Protein AF-G0UBG8-F1 (afdb_monomer_lite)

Structure (mmCIF, N/CA/C/O backbone):
data_AF-G0UBG8-F1
#
_entry.id   AF-G0UBG8-F1
#
loop_
_atom_site.group_PDB
_atom_site.id
_atom_site.type_symbol
_atom_site.label_atom_id
_atom_site.label_alt_id
_atom_site.label_comp_id
_atom_site.label_asym_id
_atom_site.label_entity_id
_atom_site.label_seq_id
_atom_site.pdbx_PDB_ins_code
_atom_site.Cartn_x
_atom_site.Cartn_y
_atom_site.Cartn_z
_atom_site.occupancy
_atom_site.B_iso_or_equiv
_atom_site.auth_seq_id
_atom_site.auth_comp_id
_atom_site.auth_asym_id
_atom_site.auth_atom_id
_atom_site.pdbx_PDB_model_num
ATOM 1 N N . MET A 1 1 ? -28.323 -0.960 1.350 1.00 39.19 1 MET A N 1
ATOM 2 C CA . MET A 1 1 ? -26.969 -1.464 1.070 1.00 39.19 1 MET A CA 1
ATOM 3 C C . MET A 1 1 ? -26.376 -1.608 2.450 1.00 39.19 1 MET A C 1
ATOM 5 O O . MET A 1 1 ? -26.283 -0.603 3.138 1.00 39.19 1 MET A O 1
ATOM 9 N N . GLU A 1 2 ? -26.302 -2.843 2.929 1.00 42.56 2 GLU A N 1
ATOM 10 C CA . GLU A 1 2 ? -25.937 -3.155 4.312 1.00 42.56 2 GLU A CA 1
ATOM 11 C C . GLU A 1 2 ? -24.472 -2.747 4.503 1.00 42.56 2 GLU A C 1
ATOM 13 O O . GLU A 1 2 ? -23.621 -3.170 3.723 1.00 42.56 2 GLU A O 1
ATOM 18 N N . GLU A 1 3 ? -24.200 -1.849 5.455 1.00 47.22 3 GLU A N 1
ATOM 19 C CA . GLU A 1 3 ? -22.851 -1.678 5.996 1.00 47.22 3 GLU A CA 1
ATOM 20 C C . GLU A 1 3 ? -22.473 -3.041 6.580 1.00 47.22 3 GLU A C 1
ATOM 22 O O . GLU A 1 3 ? -23.015 -3.454 7.606 1.00 47.22 3 GLU A O 1
ATOM 27 N N . GLU A 1 4 ? -21.633 -3.803 5.874 1.00 49.28 4 GLU A N 1
ATOM 28 C CA . GLU A 1 4 ? -20.970 -4.955 6.474 1.00 49.28 4 GLU A CA 1
ATOM 29 C C . GLU A 1 4 ? -20.069 -4.399 7.572 1.00 49.28 4 GLU A C 1
ATOM 31 O O . GLU A 1 4 ? -18.981 -3.894 7.306 1.00 49.28 4 GLU A O 1
ATOM 36 N N . ASP A 1 5 ? -20.583 -4.435 8.799 1.00 52.41 5 ASP A N 1
ATOM 37 C CA . ASP A 1 5 ? -19.875 -4.107 10.027 1.00 52.41 5 ASP A CA 1
ATOM 38 C C . ASP A 1 5 ? -18.572 -4.922 10.033 1.00 52.41 5 ASP A C 1
ATOM 40 O O . ASP A 1 5 ? -18.572 -6.138 10.251 1.00 52.41 5 ASP A O 1
ATOM 44 N N . LEU A 1 6 ? -17.448 -4.279 9.703 1.00 57.25 6 LEU A N 1
ATOM 45 C CA . LEU A 1 6 ? -16.163 -4.955 9.493 1.00 57.25 6 LEU A CA 1
ATOM 46 C C . LEU A 1 6 ? -15.605 -5.579 10.787 1.00 57.25 6 LEU A C 1
ATOM 48 O O . LEU A 1 6 ? -14.592 -6.283 10.738 1.00 57.25 6 LEU A O 1
ATOM 52 N N . ALA A 1 7 ? -16.239 -5.340 11.941 1.00 59.78 7 ALA A N 1
ATOM 53 C CA . ALA A 1 7 ? -15.610 -5.535 13.239 1.00 59.78 7 ALA A CA 1
ATOM 54 C C . ALA A 1 7 ? -16.425 -6.247 14.347 1.00 59.78 7 ALA A C 1
ATOM 56 O O . ALA A 1 7 ? -16.273 -5.875 15.505 1.00 59.78 7 ALA A O 1
ATOM 57 N N . PRO A 1 8 ? -17.197 -7.330 14.113 1.00 56.59 8 PRO A N 1
ATOM 58 C CA . PRO A 1 8 ? -17.572 -8.195 15.233 1.00 56.59 8 PRO A CA 1
ATOM 59 C C . PRO A 1 8 ? -16.479 -9.219 15.606 1.00 56.59 8 PRO A C 1
ATOM 61 O O . PRO A 1 8 ? -16.535 -9.754 16.705 1.00 56.59 8 PRO A O 1
ATOM 64 N N . ASN A 1 9 ? -15.486 -9.499 14.740 1.00 65.56 9 ASN A N 1
ATOM 65 C CA . ASN A 1 9 ? -14.466 -10.553 14.955 1.00 65.56 9 ASN A CA 1
ATOM 66 C C . ASN A 1 9 ? -13.066 -10.218 14.379 1.00 65.56 9 ASN A C 1
ATOM 68 O O . ASN A 1 9 ? -12.382 -11.103 13.856 1.00 65.56 9 ASN A O 1
ATOM 72 N N . MET A 1 10 ? -12.637 -8.952 14.386 1.00 76.38 10 MET A N 1
ATOM 73 C CA . MET A 1 10 ? -11.291 -8.613 13.905 1.00 76.38 10 MET A CA 1
ATOM 74 C C . MET A 1 10 ? -10.233 -8.935 14.963 1.00 76.38 10 MET A C 1
ATOM 76 O O . MET A 1 10 ? -10.333 -8.494 16.103 1.00 76.38 10 MET A O 1
ATOM 80 N N . ASP A 1 11 ? -9.206 -9.684 14.564 1.00 85.56 11 ASP A N 1
ATOM 81 C CA . ASP A 1 11 ? -8.002 -9.869 15.367 1.00 85.56 11 ASP A CA 1
ATOM 82 C C . ASP A 1 11 ? -7.037 -8.698 15.128 1.00 85.56 11 ASP A C 1
ATOM 84 O O . ASP A 1 11 ? -6.370 -8.633 14.092 1.00 85.56 11 ASP A O 1
ATOM 88 N N . PHE A 1 12 ? -6.994 -7.752 16.070 1.00 85.12 12 PHE A N 1
ATOM 89 C CA . PHE A 1 12 ? -6.144 -6.557 15.995 1.00 85.12 12 PHE A CA 1
ATOM 90 C C . PHE A 1 12 ? -4.661 -6.826 16.286 1.00 85.12 12 PHE A C 1
ATOM 92 O O . PHE A 1 12 ? -3.830 -5.927 16.121 1.00 85.12 12 PHE A O 1
ATOM 99 N N . SER A 1 13 ? -4.311 -8.059 16.673 1.00 87.00 13 SER A N 1
ATOM 100 C CA . SER A 1 13 ? -2.914 -8.492 16.759 1.00 87.00 13 SER A CA 1
ATOM 101 C C . SER A 1 13 ? -2.314 -8.789 15.379 1.00 87.00 13 SER A C 1
ATOM 103 O O . SER A 1 13 ? -1.130 -8.531 15.167 1.00 87.00 13 SER A O 1
ATOM 105 N N . ASP A 1 14 ? -3.149 -9.202 14.417 1.00 90.81 14 ASP A N 1
ATOM 106 C CA . ASP A 1 14 ? -2.750 -9.536 13.042 1.00 90.81 14 ASP A CA 1
ATOM 107 C C . ASP A 1 14 ? -3.158 -8.460 12.019 1.00 90.81 14 ASP A C 1
ATOM 109 O O . ASP A 1 14 ? -2.545 -8.322 10.956 1.00 90.81 14 ASP A O 1
ATOM 113 N N . TYR A 1 15 ? -4.210 -7.687 12.306 1.00 91.81 15 TYR A N 1
ATOM 114 C CA . TYR A 1 15 ? -4.799 -6.735 11.362 1.00 91.81 15 TYR A CA 1
ATOM 115 C C . TYR A 1 15 ? -4.962 -5.331 11.947 1.00 91.81 15 TYR A C 1
ATOM 117 O O . TYR A 1 15 ? -5.108 -5.135 13.149 1.00 91.81 15 TYR A O 1
ATOM 125 N N . CYS A 1 16 ? -4.968 -4.338 11.066 1.00 93.50 16 CYS A N 1
ATOM 126 C CA . CYS A 1 16 ? -5.395 -2.975 11.359 1.00 93.50 16 CYS A CA 1
ATOM 127 C C . CYS A 1 16 ? -6.380 -2.489 10.289 1.00 93.50 16 CYS A C 1
ATOM 129 O O . CYS A 1 16 ? -6.536 -3.117 9.234 1.00 93.50 16 CYS A O 1
ATOM 131 N N . ILE A 1 17 ? -7.048 -1.368 10.561 1.00 94.56 17 ILE A N 1
ATOM 132 C CA . ILE A 1 17 ? -7.905 -0.691 9.589 1.00 94.56 17 ILE A CA 1
ATOM 133 C C . ILE A 1 17 ? -7.208 0.580 9.117 1.00 94.56 17 ILE A C 1
ATOM 135 O O . ILE A 1 17 ? -6.878 1.444 9.925 1.00 94.56 17 ILE A O 1
ATOM 139 N N . LEU A 1 18 ? -7.024 0.724 7.806 1.00 95.50 18 LEU A N 1
ATOM 140 C CA . LEU A 1 18 ? -6.641 1.995 7.194 1.00 95.50 18 LEU A CA 1
ATOM 141 C C . LEU A 1 18 ? -7.891 2.659 6.619 1.00 95.50 18 LEU A C 1
ATOM 143 O O . LEU A 1 18 ? -8.610 2.041 5.833 1.00 95.50 18 LEU A O 1
ATOM 147 N N . GLN A 1 19 ? -8.140 3.910 6.994 1.00 96.31 19 GLN A N 1
ATOM 148 C CA . GLN A 1 19 ? -9.319 4.663 6.567 1.00 96.31 19 GLN A CA 1
ATOM 149 C C . GLN A 1 19 ? -8.912 5.778 5.596 1.00 96.31 19 GLN A C 1
ATOM 151 O O . GLN A 1 19 ? -7.999 6.555 5.881 1.00 96.31 19 GLN A O 1
ATOM 156 N N . SER A 1 20 ? -9.567 5.854 4.437 1.00 96.38 20 SER A N 1
ATOM 157 C CA . SER A 1 20 ? -9.335 6.911 3.446 1.00 96.38 20 SER A CA 1
ATOM 158 C C . SER A 1 20 ? -9.958 8.250 3.855 1.00 96.38 20 SER A C 1
ATOM 160 O O . SER A 1 20 ? -10.788 8.332 4.758 1.00 96.38 20 SER A O 1
ATOM 162 N N . ASN A 1 21 ? -9.598 9.313 3.137 1.00 94.88 21 ASN A N 1
ATOM 163 C CA . ASN A 1 21 ? -10.158 10.654 3.312 1.00 94.88 21 ASN A CA 1
ATOM 164 C C . ASN A 1 21 ? -11.404 10.926 2.436 1.00 94.88 21 ASN A C 1
ATOM 166 O O . ASN A 1 21 ? -11.766 12.086 2.227 1.00 94.88 21 ASN A O 1
ATOM 170 N N . ASP A 1 22 ? -12.036 9.891 1.869 1.00 94.38 22 ASP A N 1
ATOM 171 C CA . ASP A 1 22 ? -13.262 10.052 1.074 1.00 94.38 22 ASP A CA 1
ATOM 172 C C . ASP A 1 22 ? -14.457 10.487 1.940 1.00 94.38 22 ASP A C 1
ATOM 174 O O . ASP A 1 22 ? -14.410 10.488 3.171 1.00 94.38 22 ASP A O 1
ATOM 178 N N . GLN A 1 23 ? -15.553 10.870 1.282 1.00 94.44 23 GLN A N 1
ATOM 179 C CA . GLN A 1 23 ? -16.825 11.199 1.924 1.00 94.44 23 GLN A CA 1
ATOM 180 C C . GLN A 1 23 ? -17.954 10.390 1.251 1.00 94.44 23 GLN A C 1
ATOM 182 O O . GLN A 1 23 ? -18.378 10.767 0.154 1.00 94.44 23 GLN A O 1
ATOM 187 N N . PRO A 1 24 ? -18.450 9.294 1.868 1.00 93.62 24 PRO A N 1
ATOM 188 C CA . PRO A 1 24 ? -18.022 8.727 3.157 1.00 93.62 24 PRO A CA 1
ATOM 189 C C . PRO A 1 24 ? -16.622 8.077 3.096 1.00 93.62 24 PRO A C 1
ATOM 191 O O . PRO A 1 24 ? -16.186 7.716 2.000 1.00 93.62 24 PRO A O 1
ATOM 194 N N . PRO A 1 25 ? -15.926 7.911 4.241 1.00 94.56 25 PRO A N 1
ATOM 195 C CA . PRO A 1 25 ? -14.636 7.228 4.289 1.00 94.56 25 PRO A CA 1
ATOM 196 C C . PRO A 1 25 ? -14.734 5.778 3.815 1.00 94.56 25 PRO A C 1
ATOM 198 O O . PRO A 1 25 ? -15.741 5.107 4.038 1.00 94.56 25 PRO A O 1
ATOM 201 N N . VAL A 1 26 ? -13.663 5.285 3.195 1.00 95.44 26 VAL A N 1
ATOM 202 C CA . VAL A 1 26 ? -13.521 3.872 2.836 1.00 95.44 26 VAL A CA 1
ATOM 203 C C . VAL A 1 26 ? -12.522 3.232 3.785 1.00 95.44 26 VAL A C 1
ATOM 205 O O . VAL A 1 26 ? -11.392 3.701 3.922 1.00 95.44 26 VAL A O 1
ATOM 208 N N . GLU A 1 27 ? -12.939 2.152 4.432 1.00 95.69 27 GLU A N 1
ATOM 209 C CA . GLU A 1 27 ? -12.116 1.403 5.371 1.00 95.69 27 GLU A CA 1
ATOM 210 C C . GLU A 1 27 ? -11.558 0.140 4.731 1.00 95.69 27 GLU A C 1
ATOM 212 O O . GLU A 1 27 ? -12.231 -0.570 3.982 1.00 95.69 27 GLU A O 1
ATOM 217 N N . PHE A 1 28 ? -10.302 -0.146 5.049 1.00 95.88 28 PHE A N 1
ATOM 218 C CA . PHE A 1 28 ? -9.598 -1.297 4.528 1.00 95.88 28 PHE A CA 1
ATOM 219 C C . PHE A 1 28 ? -8.962 -2.079 5.663 1.00 95.88 28 PHE A C 1
ATOM 221 O O . PHE A 1 28 ? -8.103 -1.563 6.373 1.00 95.88 28 PHE A O 1
ATOM 228 N N . LYS A 1 29 ? -9.338 -3.352 5.781 1.00 94.56 29 LYS A N 1
ATOM 229 C CA . LYS A 1 29 ? -8.615 -4.322 6.599 1.00 94.56 29 LYS A CA 1
ATOM 230 C C . LYS A 1 29 ? -7.270 -4.633 5.946 1.00 94.56 29 LYS A C 1
ATOM 232 O O . LYS A 1 29 ? -7.246 -5.055 4.792 1.00 94.56 29 LYS A O 1
ATOM 237 N N . VAL A 1 30 ? -6.181 -4.451 6.686 1.00 94.31 30 VAL A N 1
ATOM 238 C CA . VAL A 1 30 ? -4.804 -4.667 6.215 1.00 94.31 30 VAL A CA 1
ATOM 239 C C . VAL A 1 30 ? -4.045 -5.501 7.240 1.00 94.31 30 VAL A C 1
ATOM 241 O O . VAL A 1 30 ? -4.231 -5.325 8.443 1.00 94.31 30 VAL A O 1
ATOM 244 N N . ARG A 1 31 ? -3.196 -6.427 6.781 1.00 93.94 31 ARG A N 1
ATOM 245 C CA . ARG A 1 31 ? -2.276 -7.164 7.666 1.00 93.94 31 ARG A CA 1
ATOM 246 C C . ARG A 1 31 ? -1.274 -6.203 8.294 1.00 93.94 31 ARG A C 1
ATOM 248 O O . ARG A 1 31 ? -0.697 -5.377 7.585 1.00 93.94 31 ARG A O 1
ATOM 255 N N . ARG A 1 32 ? -1.011 -6.333 9.592 1.00 93.38 32 ARG A N 1
ATOM 256 C CA . ARG A 1 32 ? -0.067 -5.451 10.289 1.00 93.38 32 ARG A CA 1
ATOM 257 C C . ARG A 1 32 ? 1.339 -5.558 9.715 1.00 93.38 32 ARG A C 1
ATOM 259 O O . ARG A 1 32 ? 1.967 -4.528 9.505 1.00 93.38 32 ARG A O 1
ATOM 266 N N . GLU A 1 33 ? 1.803 -6.753 9.359 1.00 94.00 33 GLU A N 1
ATOM 267 C CA . GLU A 1 33 ? 3.130 -6.939 8.758 1.00 94.00 33 GLU A CA 1
ATOM 268 C C . GLU A 1 33 ? 3.247 -6.249 7.397 1.00 94.00 33 GLU A C 1
ATOM 270 O O . GLU A 1 33 ? 4.292 -5.690 7.072 1.00 94.00 33 GLU A O 1
ATOM 275 N N . ALA A 1 34 ? 2.159 -6.230 6.621 1.00 95.94 34 ALA A N 1
ATOM 276 C CA . ALA A 1 34 ? 2.115 -5.475 5.377 1.00 95.94 34 ALA A CA 1
ATOM 277 C C . ALA A 1 34 ? 2.120 -3.966 5.644 1.00 95.94 34 ALA A C 1
ATOM 279 O O . ALA A 1 34 ? 2.923 -3.246 5.057 1.00 95.94 34 ALA A O 1
ATOM 280 N N . ALA A 1 35 ? 1.296 -3.483 6.578 1.00 95.00 35 ALA A N 1
ATOM 281 C CA . ALA A 1 35 ? 1.271 -2.072 6.961 1.00 95.00 35 ALA A CA 1
ATOM 282 C C . ALA A 1 35 ? 2.636 -1.576 7.484 1.00 95.00 35 ALA A C 1
ATOM 284 O O . ALA A 1 35 ? 3.028 -0.446 7.193 1.00 95.00 35 ALA A O 1
ATOM 285 N N . MET A 1 36 ? 3.403 -2.431 8.171 1.00 94.06 36 MET A N 1
ATOM 286 C CA . MET A 1 36 ? 4.748 -2.128 8.682 1.00 94.06 36 MET A CA 1
ATOM 287 C C . MET A 1 36 ? 5.806 -1.878 7.592 1.00 94.06 36 MET A C 1
ATOM 289 O O . MET A 1 36 ? 6.888 -1.368 7.900 1.00 94.06 36 MET A O 1
ATOM 293 N N . MET A 1 37 ? 5.507 -2.167 6.318 1.00 94.62 37 MET A N 1
ATOM 294 C CA . MET A 1 37 ? 6.326 -1.716 5.184 1.00 94.62 37 MET A CA 1
ATOM 295 C C . MET A 1 37 ? 6.434 -0.186 5.132 1.00 94.62 37 MET A C 1
ATOM 297 O O . MET A 1 37 ? 7.463 0.357 4.722 1.00 94.62 37 MET A O 1
ATOM 301 N N . SER A 1 38 ? 5.386 0.522 5.559 1.00 94.12 38 SER A N 1
ATOM 302 C CA . SER A 1 38 ? 5.426 1.967 5.752 1.00 94.12 38 SER A CA 1
ATOM 303 C C . SER A 1 38 ? 6.033 2.284 7.112 1.00 94.12 38 SER A C 1
ATOM 305 O O . SER A 1 38 ? 5.481 1.916 8.145 1.00 94.12 38 SER A O 1
ATOM 307 N N . VAL A 1 39 ? 7.141 3.029 7.117 1.00 93.38 39 VAL A N 1
ATOM 308 C CA . VAL A 1 39 ? 7.795 3.491 8.353 1.00 93.38 39 VAL A CA 1
ATOM 309 C C . VAL A 1 39 ? 6.811 4.235 9.254 1.00 93.38 39 VAL A C 1
ATOM 311 O O . VAL A 1 39 ? 6.738 3.944 10.438 1.00 93.38 39 VAL A O 1
ATOM 314 N N . LEU A 1 40 ? 5.999 5.128 8.680 1.00 92.12 40 LEU A N 1
ATOM 315 C CA . LEU A 1 40 ? 5.002 5.881 9.438 1.00 92.12 40 LEU A CA 1
ATOM 316 C C . LEU A 1 40 ? 3.974 4.957 10.102 1.00 92.12 40 LEU A C 1
ATOM 318 O O . LEU A 1 40 ? 3.684 5.117 11.282 1.00 92.12 40 LEU A O 1
ATOM 322 N N . LEU A 1 41 ? 3.422 3.999 9.350 1.00 93.44 41 LEU A N 1
ATOM 323 C CA . LEU A 1 41 ? 2.419 3.083 9.898 1.00 93.44 41 LEU A CA 1
ATOM 324 C C . LEU A 1 41 ? 3.036 2.143 10.929 1.00 93.44 41 LEU A C 1
ATOM 326 O O . LEU A 1 41 ? 2.389 1.866 11.929 1.00 93.44 41 LEU A O 1
ATOM 330 N N . ARG A 1 42 ? 4.273 1.681 10.719 1.00 93.31 42 ARG A N 1
ATOM 331 C CA . ARG A 1 42 ? 4.994 0.873 11.704 1.00 93.31 42 ARG A CA 1
ATOM 332 C C . ARG A 1 42 ? 5.113 1.615 13.028 1.00 93.31 42 ARG A C 1
ATOM 334 O O . ARG A 1 42 ? 4.681 1.073 14.036 1.00 93.31 42 ARG A O 1
ATOM 341 N N . ASP A 1 43 ? 5.628 2.841 13.007 1.00 92.62 43 ASP A N 1
ATOM 342 C CA . ASP A 1 43 ? 5.830 3.629 14.223 1.00 92.62 43 ASP A CA 1
ATOM 343 C C . ASP A 1 43 ? 4.478 3.859 14.945 1.00 92.62 43 ASP A C 1
ATOM 345 O O . ASP A 1 43 ? 4.368 3.659 16.152 1.00 92.62 43 ASP A O 1
ATOM 349 N N . MET A 1 44 ? 3.402 4.151 14.198 1.00 90.75 44 MET A N 1
ATOM 350 C CA . MET A 1 44 ? 2.045 4.283 14.759 1.00 90.75 44 MET A CA 1
ATOM 351 C C . MET A 1 44 ? 1.500 2.975 15.361 1.00 90.75 44 MET A C 1
ATOM 353 O O . MET A 1 44 ? 0.854 2.998 16.407 1.00 90.75 44 MET A O 1
ATOM 357 N N . LEU A 1 45 ? 1.728 1.839 14.698 1.00 90.50 45 LEU A N 1
ATOM 358 C CA . LEU A 1 45 ? 1.252 0.520 15.124 1.00 90.50 45 LEU A CA 1
ATOM 359 C C . LEU A 1 45 ? 2.030 -0.016 16.333 1.00 90.50 45 LEU A C 1
ATOM 361 O O . LEU A 1 45 ? 1.448 -0.716 17.165 1.00 90.50 45 LEU A O 1
ATOM 365 N N . GLU A 1 46 ? 3.323 0.292 16.429 1.00 90.12 46 GLU A N 1
ATOM 366 C CA . GLU A 1 46 ? 4.170 -0.032 17.581 1.00 90.12 46 GLU A CA 1
ATOM 367 C C . GLU A 1 46 ? 3.750 0.773 18.820 1.00 90.12 46 GLU A C 1
ATOM 369 O O . GLU A 1 46 ? 3.636 0.198 19.903 1.00 90.12 46 GLU A O 1
ATOM 374 N N . ASP A 1 47 ? 3.421 2.058 18.652 1.00 87.56 47 ASP A N 1
ATOM 375 C CA . ASP A 1 47 ? 2.937 2.921 19.738 1.00 87.56 47 ASP A CA 1
ATOM 376 C C . ASP A 1 47 ? 1.530 2.529 20.236 1.00 87.56 47 ASP A C 1
ATOM 378 O O . ASP A 1 47 ? 1.232 2.650 21.427 1.00 87.56 47 ASP A O 1
ATOM 382 N N . GLN A 1 48 ? 0.649 2.057 19.343 1.00 81.31 48 GLN A N 1
ATOM 383 C CA . GLN A 1 48 ? -0.722 1.641 19.686 1.00 81.31 48 GLN A CA 1
ATOM 384 C C . GLN A 1 48 ? -0.822 0.218 20.266 1.00 81.31 48 GLN A C 1
ATOM 386 O O . GLN A 1 48 ? -1.789 -0.088 20.970 1.00 81.31 48 GLN A O 1
ATOM 391 N N . GLY A 1 49 ? 0.145 -0.661 19.989 1.00 77.19 49 GLY A N 1
ATOM 392 C CA . GLY A 1 49 ? 0.091 -2.070 20.389 1.00 77.19 49 GLY A CA 1
ATOM 393 C C . GLY A 1 49 ? -1.052 -2.848 19.717 1.00 77.19 49 GLY A C 1
ATOM 394 O O . GLY A 1 49 ? -1.335 -2.656 18.533 1.00 77.19 49 GLY A O 1
ATOM 395 N N . GLU A 1 50 ? -1.695 -3.744 20.475 1.00 77.62 50 GLU A N 1
ATOM 396 C CA . GLU A 1 50 ? -2.799 -4.626 20.033 1.00 77.62 50 GLU A CA 1
ATOM 397 C C . GLU A 1 50 ? -4.198 -4.002 20.223 1.00 77.62 50 GLU A C 1
ATOM 399 O O . GLU A 1 50 ? -5.214 -4.689 20.124 1.00 77.62 50 GLU A O 1
ATOM 404 N N . ALA A 1 51 ? -4.277 -2.707 20.540 1.00 75.31 51 ALA A N 1
ATOM 405 C CA . ALA A 1 51 ? -5.557 -2.013 20.633 1.00 75.31 51 ALA A CA 1
ATOM 406 C C . ALA A 1 51 ? -6.232 -1.901 19.252 1.00 75.31 51 ALA A C 1
ATOM 408 O O . ALA A 1 51 ? -5.562 -1.934 18.220 1.00 75.31 51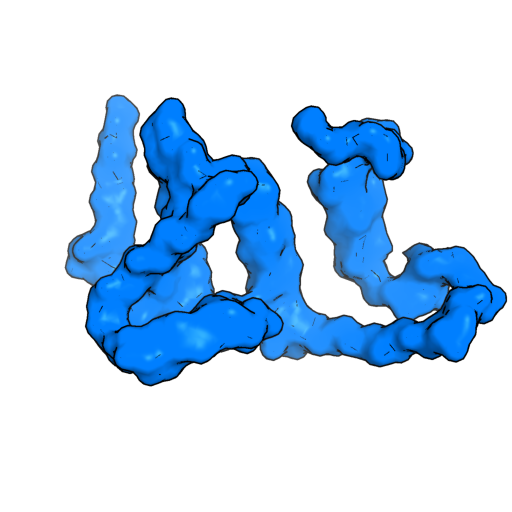 ALA A O 1
ATOM 409 N N . GLU A 1 52 ? -7.558 -1.724 19.244 1.00 72.00 52 GLU A N 1
ATOM 410 C CA . GLU A 1 52 ? -8.340 -1.384 18.047 1.00 72.00 52 GLU A CA 1
ATOM 411 C C . GLU A 1 52 ? -7.706 -0.196 17.299 1.00 72.00 52 GLU A C 1
ATOM 413 O O . GLU A 1 52 ? -7.831 0.961 17.705 1.00 72.00 52 GLU A O 1
ATOM 418 N N . ALA A 1 53 ? -6.992 -0.494 16.210 1.00 78.69 53 ALA A N 1
ATOM 419 C CA . ALA A 1 53 ? -6.214 0.471 15.443 1.00 78.69 53 ALA A CA 1
ATOM 420 C C . ALA A 1 53 ? -6.927 0.804 14.127 1.00 78.69 53 ALA A C 1
ATOM 422 O O . ALA A 1 53 ? -6.656 0.202 13.082 1.00 78.69 53 ALA A O 1
ATOM 423 N N . ILE A 1 54 ? -7.845 1.773 14.181 1.00 90.31 54 ILE A N 1
ATOM 424 C CA . ILE A 1 54 ? -8.303 2.492 12.986 1.00 90.31 54 ILE A CA 1
ATOM 425 C C . ILE A 1 54 ? -7.346 3.661 12.766 1.00 90.31 54 ILE A C 1
ATOM 427 O O . ILE A 1 54 ? -7.234 4.552 13.610 1.00 90.31 54 ILE A O 1
ATOM 431 N N . ILE A 1 55 ? -6.644 3.653 11.635 1.00 92.38 55 ILE A N 1
ATOM 432 C CA . ILE A 1 55 ? -5.649 4.656 11.265 1.00 92.38 55 ILE A CA 1
ATOM 433 C C . ILE A 1 55 ? -6.186 5.482 10.085 1.00 92.38 55 ILE A C 1
ATOM 435 O O . ILE A 1 55 ? -6.202 4.998 8.948 1.00 92.38 55 ILE A O 1
ATOM 439 N N . PRO A 1 56 ? -6.611 6.738 10.318 1.00 93.69 56 PRO A N 1
ATOM 440 C CA . PRO A 1 56 ? -6.998 7.647 9.246 1.00 93.69 56 PRO A CA 1
ATOM 441 C C . PRO A 1 56 ? -5.782 8.071 8.420 1.00 93.69 56 PRO A C 1
ATOM 443 O O . PRO A 1 56 ? -4.780 8.534 8.968 1.00 93.69 56 PRO A O 1
ATOM 446 N N . ILE A 1 57 ? -5.886 7.962 7.096 1.00 94.50 57 ILE A N 1
ATOM 447 C CA . ILE A 1 57 ? -4.859 8.382 6.139 1.00 94.50 57 ILE A CA 1
ATOM 448 C C . ILE A 1 57 ? -5.334 9.672 5.454 1.00 94.50 57 ILE A C 1
ATOM 450 O O . ILE A 1 57 ? -6.039 9.624 4.439 1.00 94.50 57 ILE A O 1
ATOM 454 N N . PRO A 1 58 ? -4.994 10.852 6.010 1.00 92.19 58 PRO A N 1
ATOM 455 C CA . PRO A 1 58 ? -5.507 12.117 5.507 1.00 92.19 58 PRO A CA 1
ATOM 456 C C . PRO A 1 58 ? -4.997 12.395 4.091 1.00 92.19 58 PRO A C 1
ATOM 458 O O . PRO A 1 58 ? -3.867 12.060 3.742 1.00 92.19 58 PRO A O 1
ATOM 461 N N . ASN A 1 59 ? -5.820 13.078 3.293 1.00 91.06 59 ASN A N 1
ATOM 462 C CA . ASN A 1 59 ? -5.516 13.481 1.913 1.00 91.06 59 ASN A CA 1
ATOM 463 C C . ASN A 1 59 ? -5.287 12.327 0.920 1.00 91.06 59 ASN A C 1
ATOM 465 O O . ASN A 1 59 ? -4.817 12.568 -0.190 1.00 91.06 59 ASN A O 1
ATOM 469 N N . VAL A 1 60 ? -5.634 11.088 1.280 1.00 93.19 60 VAL A N 1
ATOM 470 C CA . VAL A 1 60 ? -5.535 9.931 0.384 1.00 93.19 60 VAL A CA 1
ATOM 471 C C . VAL A 1 60 ? -6.935 9.398 0.103 1.00 93.19 60 VAL A C 1
ATOM 473 O O . VAL A 1 60 ? -7.666 9.032 1.022 1.00 93.19 60 VAL A O 1
ATOM 476 N N . SER A 1 61 ? -7.320 9.366 -1.173 1.00 94.50 61 SER A N 1
ATOM 477 C CA . SER A 1 61 ? -8.577 8.745 -1.603 1.00 94.50 61 SER A CA 1
ATOM 478 C C . SER A 1 61 ? -8.506 7.227 -1.464 1.00 94.50 61 SER A C 1
ATOM 480 O O . SER A 1 61 ? -7.431 6.630 -1.491 1.00 94.50 61 SER A O 1
ATOM 482 N N . GLY A 1 62 ? -9.653 6.571 -1.386 1.00 94.50 62 GLY A N 1
ATOM 483 C CA . GLY A 1 62 ? -9.766 5.125 -1.246 1.00 94.50 62 GLY A CA 1
ATOM 484 C C . GLY A 1 62 ? -9.171 4.394 -2.441 1.00 94.50 62 GLY A C 1
ATOM 485 O O . GLY A 1 62 ? -8.551 3.347 -2.275 1.00 94.50 62 GLY A O 1
ATOM 486 N N . ARG A 1 63 ? -9.254 4.989 -3.641 1.00 93.31 63 ARG A N 1
ATOM 487 C CA . ARG A 1 63 ? -8.579 4.482 -4.846 1.00 93.31 63 ARG A CA 1
ATOM 488 C C . ARG A 1 63 ? -7.061 4.459 -4.669 1.00 93.31 63 ARG A C 1
ATOM 490 O O . ARG A 1 63 ? -6.438 3.438 -4.941 1.00 93.31 63 ARG A O 1
ATOM 497 N N . THR A 1 64 ? -6.468 5.566 -4.228 1.00 93.88 64 THR A N 1
ATOM 498 C CA . THR A 1 64 ? -5.018 5.642 -4.015 1.00 93.88 64 THR A CA 1
ATOM 499 C C . THR A 1 64 ? -4.592 4.744 -2.859 1.00 93.88 64 THR A C 1
ATOM 501 O O . THR A 1 64 ? -3.609 4.019 -2.978 1.00 93.88 64 THR A O 1
ATOM 504 N N . LEU A 1 65 ? -5.359 4.727 -1.766 1.00 95.31 65 LEU A N 1
ATOM 505 C CA . LEU A 1 65 ? -5.080 3.885 -0.607 1.00 95.31 65 LEU A CA 1
ATOM 506 C C . LEU A 1 65 ? -5.131 2.393 -0.967 1.00 95.31 65 LEU A C 1
ATOM 508 O O . LEU A 1 65 ? -4.288 1.640 -0.495 1.00 95.31 65 LEU A O 1
ATOM 512 N N . ARG A 1 66 ? -6.040 1.970 -1.858 1.00 95.62 66 ARG A N 1
ATOM 513 C CA . ARG A 1 66 ? -6.059 0.603 -2.406 1.00 95.62 66 ARG A CA 1
ATOM 514 C C . ARG A 1 66 ? -4.735 0.240 -3.076 1.00 95.62 66 ARG A C 1
ATOM 516 O O . ARG A 1 66 ? -4.145 -0.762 -2.705 1.00 95.62 66 ARG A O 1
ATOM 523 N N . LEU A 1 67 ? -4.241 1.081 -3.987 1.00 95.31 67 LEU A N 1
ATOM 524 C CA . LEU A 1 67 ? -2.977 0.838 -4.695 1.00 95.31 67 LEU A CA 1
ATOM 525 C C . LEU A 1 67 ? -1.787 0.744 -3.730 1.00 95.31 67 LEU A C 1
ATOM 527 O O . LEU A 1 67 ? -0.914 -0.104 -3.897 1.00 95.31 67 LEU A O 1
ATOM 531 N N . VAL A 1 68 ? -1.761 1.597 -2.701 1.00 95.19 68 VAL A N 1
ATOM 532 C CA . VAL A 1 68 ? -0.735 1.545 -1.649 1.00 95.19 68 VAL A CA 1
ATOM 533 C C . VAL A 1 68 ? -0.815 0.229 -0.873 1.00 95.19 68 VAL A C 1
ATOM 535 O O . VAL A 1 68 ? 0.216 -0.395 -0.629 1.00 95.19 68 VAL A O 1
ATOM 538 N N . ILE A 1 69 ? -2.022 -0.209 -0.506 1.00 96.06 69 ILE A N 1
ATOM 539 C CA . ILE A 1 69 ? -2.241 -1.477 0.202 1.00 96.06 69 ILE A CA 1
ATOM 540 C C . ILE A 1 69 ? -1.802 -2.663 -0.658 1.00 96.06 69 ILE A C 1
ATOM 542 O O . ILE A 1 69 ? -1.044 -3.490 -0.164 1.00 96.06 69 ILE A O 1
ATOM 546 N N . ASP A 1 70 ? -2.180 -2.708 -1.937 1.00 95.38 70 ASP A N 1
ATOM 547 C CA . ASP A 1 70 ? -1.799 -3.793 -2.851 1.00 95.38 70 ASP A CA 1
ATOM 548 C C . ASP A 1 70 ? -0.267 -3.911 -2.977 1.00 95.38 70 ASP A C 1
ATOM 550 O O . ASP A 1 70 ? 0.286 -5.013 -2.969 1.00 95.38 70 ASP A O 1
ATOM 554 N N . TYR A 1 71 ? 0.439 -2.775 -3.021 1.00 95.88 71 TYR A N 1
ATOM 555 C CA . TYR A 1 71 ? 1.903 -2.74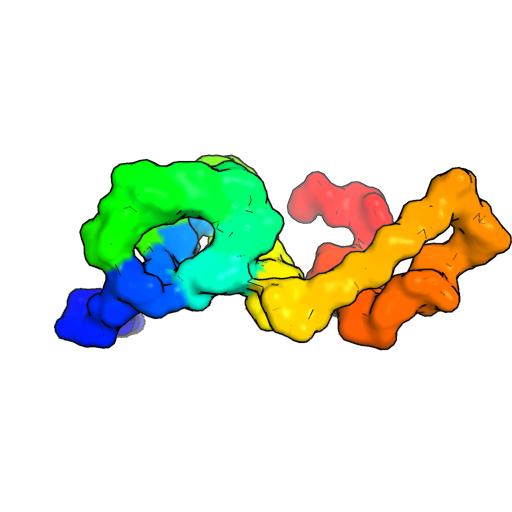1 -3.005 1.00 95.88 71 TYR A CA 1
ATOM 556 C C . TYR A 1 71 ? 2.488 -3.269 -1.689 1.00 95.88 71 TYR A C 1
ATOM 558 O O . TYR A 1 71 ? 3.389 -4.111 -1.700 1.00 95.88 71 TYR A O 1
ATOM 566 N N . MET A 1 72 ? 1.971 -2.813 -0.545 1.00 96.00 72 MET A N 1
ATOM 567 C CA . MET A 1 72 ? 2.421 -3.286 0.768 1.00 96.00 72 MET A CA 1
ATOM 568 C C . MET A 1 72 ? 2.189 -4.795 0.940 1.00 96.00 72 MET A C 1
ATOM 570 O O . MET A 1 72 ? 3.093 -5.511 1.370 1.00 96.00 72 MET A O 1
ATOM 574 N N . GLU A 1 73 ? 1.015 -5.296 0.552 1.00 94.75 73 GLU A N 1
ATOM 575 C CA . GLU A 1 73 ? 0.661 -6.717 0.623 1.00 94.75 73 GLU A CA 1
ATOM 576 C C . GLU A 1 73 ? 1.464 -7.592 -0.343 1.00 94.75 73 GLU A C 1
ATOM 578 O O . GLU A 1 73 ? 1.683 -8.770 -0.068 1.00 94.75 73 GLU A O 1
ATOM 583 N N . HIS A 1 74 ? 1.951 -7.058 -1.461 1.00 95.31 74 HIS A N 1
ATOM 584 C CA . HIS A 1 74 ? 2.874 -7.812 -2.299 1.00 95.31 74 HIS A CA 1
ATOM 585 C C . HIS A 1 74 ? 4.276 -7.869 -1.681 1.00 95.31 74 HIS A C 1
ATOM 587 O O . HIS A 1 74 ? 4.860 -8.949 -1.556 1.00 95.31 74 HIS A O 1
ATOM 593 N N . HIS A 1 75 ? 4.820 -6.722 -1.269 1.00 95.44 75 HIS A N 1
ATOM 594 C CA . HIS A 1 75 ? 6.240 -6.605 -0.938 1.00 95.44 75 HIS A CA 1
ATOM 595 C C . HIS A 1 75 ? 6.614 -6.942 0.504 1.00 95.44 75 HIS A C 1
ATOM 597 O O . HIS A 1 75 ? 7.803 -7.127 0.756 1.00 95.44 75 HIS A O 1
ATOM 603 N N . TYR A 1 76 ? 5.660 -7.097 1.431 1.00 93.81 76 TYR A N 1
ATOM 604 C CA . TYR A 1 76 ? 5.992 -7.475 2.815 1.00 93.81 76 TYR A CA 1
ATOM 605 C C . TYR A 1 76 ? 6.729 -8.820 2.912 1.00 93.81 76 TYR A C 1
ATOM 607 O O . TYR A 1 76 ? 7.589 -8.992 3.768 1.00 93.81 76 TYR A O 1
ATOM 615 N N . ASN A 1 77 ? 6.441 -9.742 1.986 1.00 92.88 77 ASN A N 1
ATOM 616 C CA . ASN A 1 77 ? 7.132 -11.027 1.846 1.00 92.88 77 ASN A CA 1
ATOM 617 C C . ASN A 1 77 ? 7.938 -11.156 0.541 1.00 92.88 77 ASN A C 1
ATOM 619 O O . ASN A 1 77 ? 8.592 -12.175 0.329 1.00 92.88 77 ASN A O 1
ATOM 623 N N . ASN A 1 78 ? 7.899 -10.147 -0.335 1.00 92.31 78 ASN A N 1
ATOM 624 C CA . ASN A 1 78 ? 8.596 -10.128 -1.625 1.00 92.31 78 ASN A CA 1
ATOM 625 C C . ASN A 1 78 ? 9.330 -8.793 -1.792 1.00 92.31 78 ASN A C 1
ATOM 627 O O . ASN A 1 78 ? 9.002 -8.000 -2.674 1.00 92.31 78 ASN A O 1
ATOM 631 N N . GLN A 1 79 ? 10.271 -8.495 -0.895 1.00 90.50 79 GLN A N 1
ATOM 632 C CA . GLN A 1 79 ? 10.955 -7.203 -0.886 1.00 90.50 79 GLN A CA 1
ATO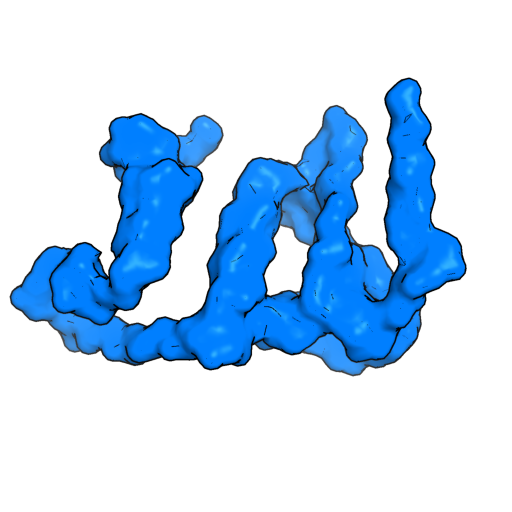M 633 C C . GLN A 1 79 ? 11.623 -6.926 -2.243 1.00 90.50 79 GLN A C 1
ATOM 635 O O . GLN A 1 79 ? 12.360 -7.763 -2.760 1.00 90.50 79 GLN A O 1
ATOM 640 N N . ALA A 1 80 ? 11.356 -5.747 -2.811 1.00 89.62 80 ALA A N 1
ATOM 641 C CA . ALA A 1 80 ? 11.964 -5.330 -4.067 1.00 89.62 80 ALA A CA 1
ATOM 642 C C . ALA A 1 80 ? 13.480 -5.137 -3.907 1.00 89.62 80 ALA A C 1
ATOM 644 O O . ALA A 1 80 ? 13.950 -4.589 -2.902 1.00 89.62 80 ALA A O 1
ATOM 645 N N . ASP A 1 81 ? 14.234 -5.549 -4.924 1.00 89.00 81 ASP A N 1
ATOM 646 C CA . ASP A 1 81 ? 15.680 -5.373 -4.941 1.00 89.00 81 ASP A CA 1
ATOM 647 C C . ASP A 1 81 ? 16.063 -3.885 -5.037 1.00 89.00 81 ASP A C 1
ATOM 649 O O . ASP A 1 81 ? 15.390 -3.096 -5.713 1.00 89.00 81 ASP A O 1
ATOM 653 N N . PRO A 1 82 ? 17.174 -3.468 -4.404 1.00 89.94 82 PRO A N 1
ATOM 654 C CA . PRO A 1 82 ? 17.687 -2.119 -4.567 1.00 89.94 82 PRO A CA 1
ATOM 655 C C . PRO A 1 82 ? 18.012 -1.818 -6.034 1.00 89.94 82 PRO A C 1
ATOM 657 O O . PRO A 1 82 ? 18.835 -2.485 -6.660 1.00 89.94 82 PRO A O 1
ATOM 660 N N . ILE A 1 83 ? 17.419 -0.752 -6.566 1.00 90.88 83 ILE A N 1
ATOM 661 C CA . ILE A 1 83 ? 17.721 -0.277 -7.916 1.00 90.88 83 ILE A CA 1
ATOM 662 C C . ILE A 1 83 ? 19.013 0.548 -7.894 1.00 90.88 83 ILE A C 1
ATOM 664 O O . ILE A 1 83 ? 19.109 1.567 -7.200 1.00 90.88 83 ILE A O 1
ATOM 668 N N . GLU A 1 84 ? 20.004 0.132 -8.684 1.00 88.81 84 GLU A N 1
ATOM 669 C CA . GLU A 1 84 ? 21.248 0.882 -8.859 1.00 88.81 84 GLU A CA 1
ATOM 670 C C . GLU A 1 84 ? 20.993 2.281 -9.447 1.00 88.81 84 GLU A C 1
ATOM 672 O O . GLU A 1 84 ? 20.227 2.459 -10.396 1.00 88.81 84 GLU A O 1
ATOM 677 N N . LYS A 1 85 ? 21.684 3.288 -8.898 1.00 87.88 85 LYS A N 1
ATOM 678 C CA . LYS A 1 85 ? 21.649 4.678 -9.375 1.00 87.88 85 LYS A CA 1
ATOM 679 C C . LYS A 1 85 ? 23.020 5.049 -9.970 1.00 87.88 85 LYS A C 1
ATOM 681 O O . LYS A 1 85 ? 24.024 4.823 -9.294 1.00 87.88 85 LYS A O 1
ATOM 686 N N . PRO A 1 86 ? 23.100 5.657 -11.171 1.00 91.25 86 PRO A N 1
ATOM 687 C CA . PRO A 1 86 ? 21.996 5.992 -12.074 1.00 91.25 86 PRO A CA 1
ATOM 688 C C . PRO A 1 86 ? 21.428 4.751 -12.780 1.00 91.25 86 PRO A C 1
ATOM 690 O O . PRO A 1 86 ? 22.099 3.724 -12.873 1.00 91.25 86 PRO A O 1
ATOM 693 N N . LEU A 1 87 ? 20.213 4.872 -13.324 1.00 90.88 87 LEU A N 1
ATOM 694 C CA . LEU A 1 87 ? 19.607 3.812 -14.129 1.00 90.88 87 LEU A CA 1
ATOM 695 C C . LEU A 1 87 ? 20.492 3.499 -15.341 1.00 90.88 87 LEU A C 1
ATOM 697 O O . LEU A 1 87 ? 20.771 4.370 -16.164 1.00 90.88 87 LEU A O 1
ATOM 701 N N . LYS A 1 88 ? 20.930 2.243 -15.447 1.00 88.25 88 LYS A N 1
ATOM 702 C CA . LYS A 1 88 ? 21.735 1.753 -16.579 1.00 88.25 88 LYS A CA 1
ATOM 703 C C . LYS A 1 88 ? 20.878 1.351 -17.786 1.00 88.25 88 LYS A C 1
ATOM 705 O O . LYS A 1 88 ? 21.396 1.247 -18.893 1.00 88.25 88 LYS A O 1
ATOM 710 N N . THR A 1 89 ? 19.587 1.093 -17.572 1.00 91.44 89 THR A N 1
ATOM 711 C CA . THR A 1 89 ? 18.606 0.696 -18.592 1.00 91.44 89 THR A CA 1
ATOM 712 C C . THR A 1 89 ? 17.196 1.127 -18.168 1.00 91.44 89 THR A C 1
ATOM 714 O O . THR A 1 89 ? 17.023 1.725 -17.106 1.00 91.44 89 THR A O 1
ATOM 717 N N . ASP A 1 90 ? 16.206 0.840 -19.010 1.00 89.69 90 ASP A N 1
ATOM 718 C CA . ASP A 1 90 ? 14.780 1.076 -18.759 1.00 89.69 90 ASP A CA 1
ATOM 719 C C . ASP A 1 90 ? 14.312 0.356 -17.478 1.00 89.69 90 ASP A C 1
ATOM 721 O O . ASP A 1 90 ? 14.681 -0.799 -17.244 1.00 89.69 90 ASP A O 1
ATOM 725 N N . ILE A 1 91 ? 13.490 1.026 -16.660 1.00 88.75 91 ILE A N 1
ATOM 726 C CA . ILE A 1 91 ? 13.026 0.527 -15.359 1.00 88.75 91 ILE A CA 1
ATOM 727 C C . ILE A 1 91 ? 12.309 -0.823 -15.486 1.00 88.75 91 ILE A C 1
ATOM 729 O O . ILE A 1 91 ? 12.493 -1.704 -14.650 1.00 88.75 91 ILE A O 1
ATOM 733 N N . LYS A 1 92 ? 11.588 -1.047 -16.591 1.00 89.88 92 LYS A N 1
ATOM 734 C CA . LYS A 1 92 ? 10.887 -2.312 -16.863 1.00 89.88 92 LYS A CA 1
ATOM 735 C C . LYS A 1 92 ? 11.815 -3.530 -16.978 1.00 89.88 92 LYS A C 1
ATOM 737 O O . LYS A 1 92 ? 11.351 -4.657 -16.867 1.00 89.88 92 LYS A O 1
ATOM 742 N N . ASN A 1 93 ? 13.109 -3.310 -17.230 1.00 90.50 93 ASN A N 1
ATOM 743 C CA . ASN A 1 93 ? 14.104 -4.376 -17.372 1.00 90.50 93 ASN A CA 1
ATOM 744 C C . ASN A 1 93 ? 14.820 -4.707 -16.051 1.00 90.50 93 ASN A C 1
ATOM 746 O O . ASN A 1 93 ? 15.652 -5.611 -16.036 1.00 90.50 93 ASN A O 1
ATOM 750 N N . ILE A 1 94 ? 14.562 -3.949 -14.981 1.00 92.00 94 ILE A N 1
ATOM 751 C CA . ILE A 1 94 ? 15.269 -4.067 -13.693 1.00 92.00 94 ILE A CA 1
ATOM 752 C C . ILE A 1 94 ? 14.341 -4.277 -12.497 1.00 92.00 94 ILE A C 1
ATOM 754 O O . ILE A 1 94 ? 14.826 -4.555 -11.407 1.00 92.00 94 ILE A O 1
ATOM 758 N N . ILE A 1 95 ? 13.032 -4.134 -12.686 1.00 92.94 95 ILE A N 1
ATOM 759 C CA . ILE A 1 95 ? 12.020 -4.422 -11.666 1.00 92.94 95 ILE A CA 1
ATOM 760 C C . ILE A 1 95 ? 11.389 -5.790 -11.914 1.00 92.94 95 ILE A C 1
ATOM 762 O O . ILE A 1 95 ? 11.516 -6.365 -12.999 1.00 92.94 95 ILE A O 1
ATOM 766 N N . SER A 1 96 ? 10.690 -6.317 -10.910 1.00 94.44 96 SER A N 1
ATOM 767 C CA . SER A 1 96 ? 9.992 -7.588 -11.055 1.00 94.44 96 SER A CA 1
ATOM 768 C C . SER A 1 96 ? 8.862 -7.498 -12.089 1.00 94.44 96 SER A C 1
ATOM 770 O O . SER A 1 96 ? 8.359 -6.421 -12.427 1.00 94.44 96 SER A O 1
ATOM 772 N N . GLN A 1 97 ? 8.403 -8.653 -12.579 1.00 94.12 97 GLN A N 1
ATOM 773 C CA . GLN A 1 97 ? 7.232 -8.686 -13.457 1.00 94.12 97 GLN A CA 1
ATOM 774 C C . GLN A 1 97 ? 5.986 -8.115 -12.763 1.00 94.12 97 GLN A C 1
ATOM 776 O O . GLN A 1 97 ? 5.165 -7.485 -13.428 1.00 94.12 97 GLN A O 1
ATOM 781 N N . TRP A 1 98 ? 5.848 -8.326 -11.449 1.00 95.25 98 TRP A N 1
ATOM 782 C CA . TRP A 1 98 ? 4.729 -7.793 -10.678 1.00 95.25 98 TRP A CA 1
ATOM 783 C C . TRP A 1 98 ? 4.782 -6.265 -10.630 1.00 95.25 98 TRP A C 1
ATOM 785 O O . TRP A 1 98 ? 3.797 -5.629 -10.992 1.00 95.25 98 TRP A O 1
ATOM 795 N N . ASP A 1 99 ? 5.948 -5.689 -10.324 1.00 94.88 99 ASP A N 1
ATOM 796 C CA . ASP A 1 99 ? 6.159 -4.236 -10.290 1.00 94.88 99 ASP A CA 1
ATOM 797 C C . ASP A 1 99 ? 5.891 -3.588 -11.643 1.00 94.88 99 ASP A C 1
ATOM 799 O O . ASP A 1 99 ? 5.220 -2.562 -11.733 1.00 94.88 99 ASP A O 1
ATOM 803 N N . CYS A 1 100 ? 6.372 -4.209 -12.722 1.00 93.00 100 CYS A N 1
ATOM 804 C CA . CYS A 1 100 ? 6.103 -3.733 -14.072 1.00 93.00 100 CYS A CA 1
ATOM 805 C C . CYS A 1 100 ? 4.593 -3.690 -14.343 1.00 93.00 100 CYS A C 1
ATOM 807 O O . CYS A 1 100 ? 4.079 -2.706 -14.872 1.00 93.00 100 CYS A O 1
ATOM 809 N N . LYS A 1 101 ? 3.861 -4.732 -13.944 1.00 92.81 101 LYS A N 1
ATOM 810 C CA . LYS A 1 101 ? 2.405 -4.785 -14.100 1.00 92.81 101 LYS A CA 1
ATOM 811 C C . LYS A 1 101 ? 1.693 -3.752 -13.234 1.00 92.81 101 LYS A C 1
ATOM 813 O O . LYS A 1 101 ? 0.805 -3.054 -13.711 1.00 92.81 101 LYS A O 1
ATOM 818 N N . PHE A 1 102 ? 2.094 -3.639 -11.974 1.00 93.56 102 PHE A N 1
ATOM 819 C CA . PHE A 1 102 ? 1.537 -2.679 -11.035 1.00 93.56 102 PHE A CA 1
ATOM 820 C C . PHE A 1 102 ? 1.709 -1.245 -11.549 1.00 93.56 102 PHE A C 1
ATOM 822 O O . PHE A 1 102 ? 0.730 -0.512 -11.653 1.00 93.56 102 PHE A O 1
ATOM 829 N N . LEU A 1 103 ? 2.918 -0.865 -11.971 1.00 90.75 103 LEU A N 1
ATOM 830 C CA . LEU A 1 103 ? 3.197 0.479 -12.475 1.00 90.75 103 LEU A CA 1
ATOM 831 C C . LEU A 1 103 ? 2.443 0.782 -13.775 1.00 90.75 103 LEU A C 1
ATOM 833 O O . LEU A 1 103 ? 1.757 1.798 -13.858 1.00 90.75 103 LEU A O 1
ATOM 837 N N . TYR A 1 104 ? 2.551 -0.086 -14.783 1.00 87.94 104 TYR A N 1
ATOM 838 C CA . TYR A 1 104 ? 2.086 0.238 -16.135 1.00 87.94 104 TYR A CA 1
ATOM 839 C C . TYR A 1 104 ? 0.635 -0.145 -16.429 1.00 87.94 104 TYR A C 1
ATOM 841 O O . TYR A 1 104 ? 0.072 0.406 -17.372 1.00 87.94 104 TYR A O 1
ATOM 849 N N . GLU A 1 105 ? 0.034 -1.066 -15.671 1.00 87.38 105 GLU A N 1
ATOM 850 C CA . GLU A 1 105 ? -1.345 -1.525 -15.903 1.00 87.38 105 GLU A CA 1
ATOM 85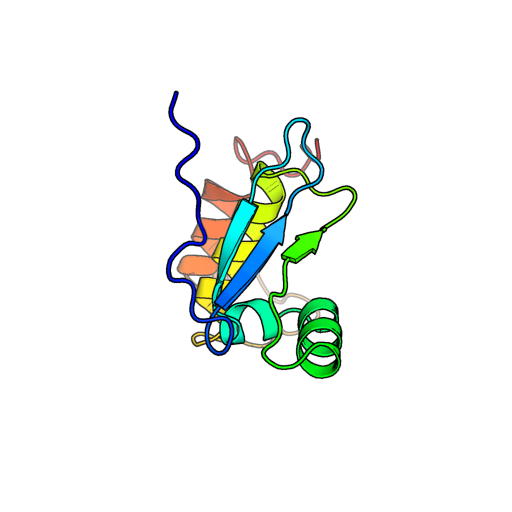1 C C . GLU A 1 105 ? -2.323 -1.099 -14.797 1.00 87.38 105 GLU A C 1
ATOM 853 O O . GLU A 1 105 ? -3.516 -0.979 -15.071 1.00 87.38 105 GLU A O 1
ATOM 858 N N . GLN A 1 106 ? -1.858 -0.878 -13.558 1.00 86.75 106 GLN A N 1
ATOM 859 C CA . GLN A 1 106 ? -2.742 -0.567 -12.420 1.00 86.75 106 GLN A CA 1
ATOM 860 C C . GLN A 1 106 ? -2.619 0.885 -11.947 1.00 86.75 106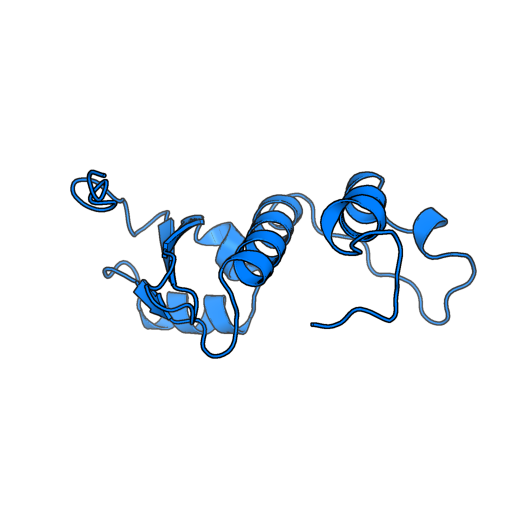 GLN A C 1
ATOM 862 O O . GLN A 1 106 ? -3.629 1.571 -11.776 1.00 86.75 106 GLN A O 1
ATOM 867 N N . LEU A 1 107 ? -1.387 1.353 -11.731 1.00 87.06 107 LEU A N 1
ATOM 868 C CA . LEU A 1 107 ? -1.103 2.685 -11.202 1.00 87.06 107 LEU A CA 1
ATOM 869 C C . LEU A 1 107 ? -1.294 3.764 -12.275 1.00 87.06 107 LEU A C 1
ATOM 871 O O . LEU A 1 107 ? -2.000 4.746 -12.041 1.00 87.06 107 LEU A O 1
ATOM 875 N N . LEU A 1 108 ? -0.697 3.576 -13.455 1.00 78.50 108 LEU A N 1
ATOM 876 C CA . LEU A 1 108 ? -0.844 4.487 -14.588 1.00 78.50 108 LEU A CA 1
ATOM 877 C C . LEU A 1 108 ? -2.155 4.204 -15.326 1.00 78.50 108 LEU A C 1
ATOM 879 O O . LEU A 1 108 ? -2.273 3.232 -16.072 1.00 78.50 108 LEU A O 1
ATOM 883 N N . LYS A 1 109 ? -3.149 5.078 -15.150 1.00 6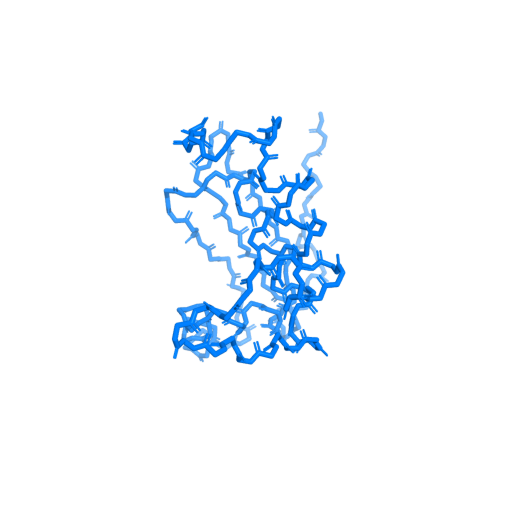5.00 109 LYS A N 1
ATOM 884 C CA . LYS A 1 109 ? -4.379 5.021 -15.945 1.00 65.00 109 LYS A CA 1
ATOM 885 C C . LYS A 1 109 ? -4.045 5.420 -17.388 1.00 65.00 109 LYS A C 1
ATOM 887 O O . LYS A 1 109 ? -3.407 6.445 -17.608 1.00 65.00 109 LYS A O 1
ATOM 892 N N . ASP A 1 110 ? -4.425 4.591 -18.357 1.00 61.75 110 ASP A N 1
ATOM 893 C CA . ASP A 1 110 ? -4.220 4.832 -19.796 1.00 61.75 110 ASP A CA 1
ATOM 894 C C . ASP A 1 110 ? -2.749 5.054 -20.230 1.00 61.75 110 ASP A C 1
ATOM 896 O O . ASP A 1 110 ? -2.492 5.634 -21.284 1.00 61.75 110 ASP A O 1
ATOM 900 N N . HIS A 1 111 ? -1.777 4.578 -19.438 1.00 55.66 111 HIS A N 1
ATOM 901 C CA . HIS A 1 111 ? -0.335 4.813 -19.635 1.00 55.66 111 HIS A CA 1
ATOM 902 C C . HIS A 1 111 ? 0.081 6.299 -19.638 1.00 55.66 111 HIS A C 1
ATOM 904 O O . HIS A 1 111 ? 1.143 6.643 -20.163 1.00 55.66 111 HIS A O 1
ATOM 910 N N . ASP A 1 112 ? -0.730 7.190 -19.058 1.00 58.94 112 ASP A N 1
ATOM 911 C CA . ASP A 1 112 ? -0.419 8.616 -18.988 1.00 58.94 112 ASP A CA 1
ATOM 912 C C . ASP A 1 112 ? 0.383 8.943 -17.718 1.00 58.94 112 ASP A C 1
ATOM 914 O O . ASP A 1 112 ? -0.169 9.106 -16.630 1.00 58.94 112 ASP A O 1
ATOM 918 N N . GLU A 1 113 ? 1.704 9.085 -17.863 1.00 58.69 113 GLU A N 1
ATOM 919 C CA . GLU A 1 113 ? 2.621 9.515 -16.791 1.00 58.69 113 GLU A CA 1
ATOM 920 C C . GLU A 1 113 ? 2.326 10.932 -16.257 1.00 58.69 113 GLU A C 1
ATOM 922 O O . GLU A 1 113 ? 2.944 11.363 -15.285 1.00 58.69 113 GLU A O 1
ATOM 927 N N . LYS A 1 114 ? 1.417 11.689 -16.889 1.00 56.41 114 LYS A N 1
ATOM 928 C CA . LYS A 1 114 ? 1.069 13.065 -16.504 1.00 56.41 114 LYS A CA 1
ATOM 929 C C . LYS A 1 114 ? -0.261 13.176 -15.767 1.00 56.41 114 LYS A C 1
ATOM 931 O O . LYS A 1 114 ? -0.573 14.264 -15.282 1.00 56.41 114 LYS A O 1
ATOM 936 N N . GLN A 1 115 ? -1.040 12.099 -15.664 1.00 50.19 115 GLN A N 1
ATOM 937 C CA . GLN A 1 115 ? -2.282 12.106 -14.893 1.00 50.19 115 GLN A CA 1
ATOM 938 C C . GLN A 1 115 ? -2.004 11.769 -13.431 1.00 50.19 115 GLN A C 1
ATOM 940 O O . GLN A 1 115 ? -2.077 10.622 -12.995 1.00 50.19 115 GLN A O 1
ATOM 945 N N . HIS A 1 116 ? -1.707 12.813 -12.665 1.00 43.78 116 HIS A N 1
ATOM 946 C CA . HIS A 1 116 ? -1.783 12.788 -11.212 1.00 43.78 116 HIS A CA 1
ATOM 947 C C . HIS A 1 116 ? -2.967 13.644 -10.764 1.00 43.78 116 HIS A C 1
ATOM 949 O O . HIS A 1 116 ? -2.755 14.742 -10.268 1.00 43.78 116 HIS A O 1
ATOM 955 N N . GLU A 1 117 ? -4.190 13.165 -11.009 1.00 41.59 117 GLU A N 1
ATOM 956 C CA . GLU A 1 117 ? -5.430 13.534 -10.294 1.00 41.59 117 GLU A CA 1
ATOM 957 C C . GLU A 1 117 ? -6.600 12.637 -10.736 1.00 41.59 117 GLU A C 1
ATOM 959 O O . GLU A 1 117 ? -6.849 12.513 -11.957 1.00 41.59 117 GLU A O 1
#

Foldseek 3Di:
DDPPPPDPDDFLQQWAWEWEQDVVIDIDIAGLLLLVVDVVSVVVCVVCDSPHHYHYDPPGHPLRVVLSRVVSVVCSVPPWDDQDPPHPDDPCVRTDPVVNCSVQPPVDDVSDPPDPD

Organism: Trypanosoma vivax (strain Y486) (NCBI:txid1055687)

InterPro domains:
  IPR001232 S-phase kinase-associated protein 1-like [SM00512] (13-107)
  IPR011333 SKP1/BTB/POZ domain superfamily [G3DSA:3.30.710.10] (11-114)
  IPR011333 SKP1/BTB/POZ domain superfamily [SSF54695] (15-79)
  IPR016073 SKP1 component, POZ domain [PF03931] (17-76)
  IPR016897 S-phase kinase-associated protein 1 [PTHR11165] (15-104)

Secondary structure (DSSP, 8-state):
-----S-SS--TTTEEEEE-SSSS--EEEEEHHHHTTSHHHHHHHHHHTTS--EEE-TT--HHHHHHHHHHHHHHTSSPPPPPPSS-SS-GGGTS-HHHHHIIIIIISGGG-TT---

pLDDT: mean 85.51, std 14.76, range [39.19, 96.38]

Radius of gyration: 16.44 Å; chains: 1; bounding box: 49×25×40 Å

Sequence (117 aa):
MEEEDLAPNMDFSDYCILQSNDQPPVEFKVRREAAMMSVLLRDMLEDQGEAEAIIPIPNVSGRTLRLVIDYMEHHYNNQADPIEKPLKTDIKNIISQWDCKFLYEQLLKDHDEKQHE